Protein AF-A0AA38FAL7-F1 (afdb_monomer)

Radius of gyration: 20.17 Å; Cα contacts (8 Å, |Δi|>4): 8; chains: 1; bounding box: 55×26×43 Å

Mean predicted aligned error: 14.21 Å

InterPro domains:
  IPR013103 Reverse transcriptase, RNA-dependent DNA polymerase [PF07727] (1-59)

Organism: Taxus chinensis (NCBI:txid29808)

Secondary structure (DSSP, 8-state):
--TT--------HHHHHHHHHHHHHTTPPP-----S---------S----PPPTT-------

Solvent-accessible surface area (backbone atoms only — not comparable to full-atom values): 4641 Å² total; per-residue (Å²): 134,83,77,77,77,70,87,64,89,70,75,52,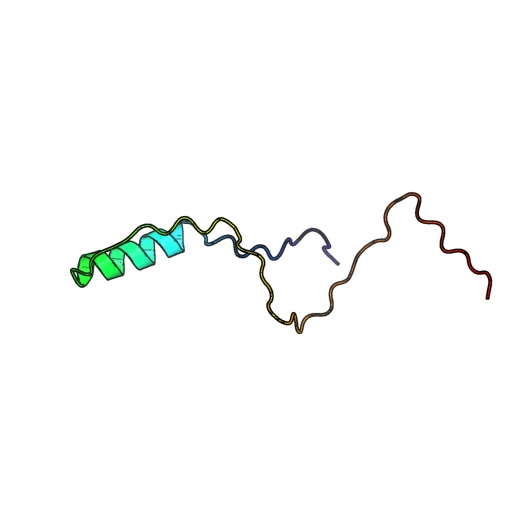66,69,58,54,52,51,52,50,51,51,31,60,75,69,69,49,89,85,79,91,77,87,74,91,70,86,72,82,87,62,90,73,92,67,88,81,77,79,81,83,62,93,85,72,75,81,80,85,79,126

Sequence (62 aa):
IDYSETFAPISKMDYVCLVLAIAASQGWPVYQMDVKSAFLHGDLQEEIYMEQPAGFVQDSSL

Foldseek 3Di:
DDLPPDPDPPPDVVVVVVVVVVCVVVVHDDDDDDPPDPPPPDDDPDDRDDDDDPPDDDPPDD

pLDDT: mean 72.5, std 15.04, range [46.88, 97.12]

Structure (mmCIF, N/CA/C/O backbone):
data_AF-A0AA38FAL7-F1
#
_entry.id   AF-A0AA38FAL7-F1
#
loop_
_atom_site.group_PDB
_atom_site.id
_atom_site.type_symbol
_atom_site.label_atom_id
_atom_site.label_alt_id
_atom_site.label_comp_id
_atom_site.label_asym_id
_atom_site.label_entity_id
_atom_site.label_seq_id
_atom_site.pdbx_PDB_ins_code
_atom_site.Cartn_x
_atom_site.Cartn_y
_atom_site.Cartn_z
_atom_site.occupancy
_atom_site.B_iso_or_equiv
_atom_site.auth_seq_id
_ato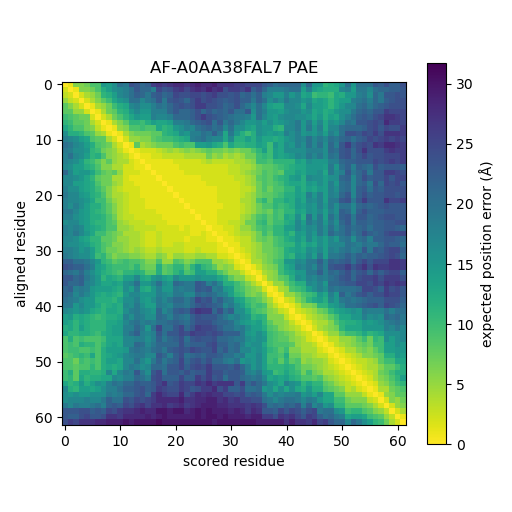m_site.auth_comp_id
_atom_site.auth_asym_id
_atom_site.auth_atom_id
_atom_site.pdbx_PDB_model_num
ATOM 1 N N . ILE A 1 1 ? 11.163 -19.017 -22.015 1.00 56.41 1 ILE A N 1
ATOM 2 C CA . ILE A 1 1 ? 11.416 -18.439 -20.678 1.00 56.41 1 ILE A CA 1
ATOM 3 C C . ILE A 1 1 ? 11.018 -16.984 -20.812 1.00 56.41 1 ILE A C 1
ATOM 5 O O . ILE A 1 1 ? 11.449 -16.365 -21.776 1.00 56.41 1 ILE A O 1
ATOM 9 N N . ASP A 1 2 ? 10.061 -16.523 -20.013 1.00 50.81 2 ASP A N 1
ATOM 10 C CA . ASP A 1 2 ? 9.532 -15.163 -20.118 1.00 50.81 2 ASP A CA 1
ATOM 11 C C . ASP A 1 2 ? 10.384 -14.249 -19.233 1.00 50.81 2 ASP A C 1
ATOM 13 O O . ASP A 1 2 ? 10.366 -14.357 -18.013 1.00 50.81 2 ASP A O 1
ATOM 17 N N . TYR A 1 3 ? 11.205 -13.416 -19.867 1.00 54.47 3 TYR A N 1
ATOM 18 C CA . TYR A 1 3 ? 12.165 -12.521 -19.214 1.00 54.47 3 TYR A CA 1
ATOM 19 C C . TYR A 1 3 ? 11.535 -11.175 -18.820 1.00 54.47 3 TYR A C 1
ATOM 21 O O . TYR A 1 3 ? 12.232 -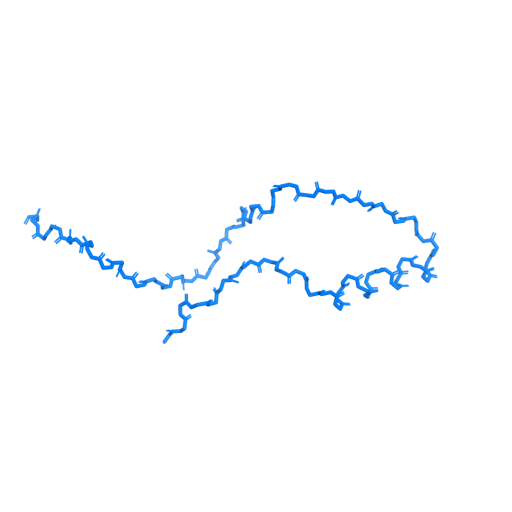10.274 -18.358 1.00 54.47 3 TYR A O 1
ATOM 29 N N . SER A 1 4 ? 10.230 -11.007 -19.062 1.00 56.25 4 SER A N 1
ATOM 30 C CA . SER A 1 4 ? 9.511 -9.746 -18.873 1.00 56.25 4 SER A CA 1
ATOM 31 C C . SER A 1 4 ? 8.787 -9.632 -17.528 1.00 56.25 4 SER A C 1
ATOM 33 O O . SER A 1 4 ? 8.271 -8.559 -17.201 1.00 56.25 4 SER A O 1
ATOM 35 N N . GLU A 1 5 ? 8.786 -10.692 -16.710 1.00 50.84 5 GLU A N 1
ATOM 36 C CA . GLU A 1 5 ? 8.249 -10.630 -15.351 1.00 50.84 5 GLU A CA 1
ATOM 37 C C . GLU A 1 5 ? 9.164 -9.786 -14.461 1.00 50.84 5 GLU A C 1
ATOM 39 O O . GLU A 1 5 ? 10.170 -10.218 -13.905 1.00 50.84 5 GLU A O 1
ATOM 44 N N . THR A 1 6 ? 8.801 -8.515 -14.334 1.00 52.41 6 THR A N 1
ATOM 45 C CA . THR A 1 6 ? 9.400 -7.618 -13.355 1.00 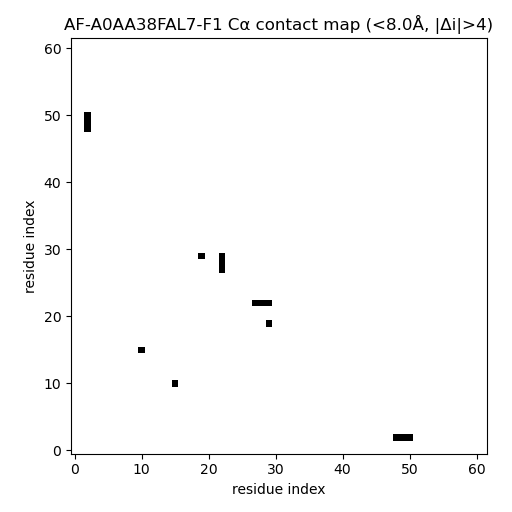52.41 6 THR A CA 1
ATOM 46 C C . THR A 1 6 ? 8.803 -7.962 -11.993 1.00 52.41 6 THR A C 1
ATOM 48 O O . THR A 1 6 ? 7.669 -7.581 -11.706 1.00 52.41 6 THR A O 1
ATOM 51 N N . PHE A 1 7 ? 9.565 -8.645 -11.132 1.00 55.41 7 PHE A N 1
ATOM 52 C CA . PHE A 1 7 ? 9.222 -8.910 -9.723 1.00 55.41 7 PHE A CA 1
ATOM 53 C C . PHE A 1 7 ? 9.304 -7.642 -8.854 1.00 55.41 7 PHE A C 1
ATOM 55 O O . PHE A 1 7 ? 9.842 -7.638 -7.747 1.00 55.41 7 PHE A O 1
ATOM 62 N N . ALA A 1 8 ? 8.776 -6.524 -9.351 1.00 54.62 8 ALA A N 1
ATOM 63 C CA . ALA A 1 8 ? 8.479 -5.395 -8.493 1.00 54.62 8 ALA A CA 1
ATOM 64 C C . ALA A 1 8 ? 7.319 -5.818 -7.574 1.00 54.62 8 ALA A C 1
ATOM 66 O O . ALA A 1 8 ? 6.346 -6.406 -8.055 1.00 54.62 8 ALA A O 1
ATOM 67 N N . PRO A 1 9 ? 7.369 -5.517 -6.267 1.00 54.16 9 PRO A N 1
ATOM 68 C CA . PRO A 1 9 ? 6.290 -5.819 -5.344 1.00 54.16 9 PRO A CA 1
ATOM 69 C C . PRO A 1 9 ? 5.201 -4.772 -5.580 1.00 54.16 9 PRO A C 1
ATOM 71 O O . PRO A 1 9 ? 5.020 -3.830 -4.810 1.00 54.16 9 PRO A O 1
ATOM 74 N N . ILE A 1 10 ? 4.513 -4.873 -6.712 1.00 54.03 10 ILE A N 1
ATOM 75 C CA . ILE A 1 10 ? 3.380 -4.016 -7.013 1.00 54.03 10 ILE A CA 1
ATOM 76 C C . ILE A 1 10 ? 2.236 -4.573 -6.177 1.00 54.03 10 ILE A C 1
ATOM 78 O O . ILE A 1 10 ? 1.552 -5.516 -6.576 1.00 54.03 10 ILE A O 1
ATOM 82 N N . SER A 1 11 ? 2.056 -4.020 -4.977 1.00 63.59 11 SER A N 1
ATOM 83 C CA . SER A 1 11 ? 0.857 -4.268 -4.181 1.00 63.59 11 SER A CA 1
ATOM 84 C C . SER A 1 11 ? -0.359 -3.991 -5.060 1.00 63.59 11 SER A C 1
ATOM 86 O O . SER A 1 11 ? -0.612 -2.846 -5.439 1.00 63.59 11 SER A O 1
ATOM 88 N N . LYS A 1 12 ? -1.105 -5.043 -5.421 1.00 72.06 12 LYS A N 1
ATOM 89 C CA . LYS A 1 12 ? -2.364 -4.875 -6.155 1.00 72.06 12 LYS A CA 1
ATOM 90 C C . LYS A 1 12 ? -3.308 -4.054 -5.279 1.00 72.06 12 LYS A C 1
ATOM 92 O O . LYS A 1 12 ? -3.385 -4.292 -4.072 1.00 72.06 12 LYS A O 1
ATOM 97 N N . MET A 1 13 ? -4.025 -3.105 -5.881 1.00 76.38 13 MET A N 1
ATOM 98 C CA . MET A 1 13 ? -4.935 -2.208 -5.155 1.00 76.38 13 MET A CA 1
ATOM 99 C C . MET A 1 13 ? -5.953 -2.988 -4.306 1.00 76.38 13 MET A C 1
ATOM 101 O O . MET A 1 13 ? -6.280 -2.572 -3.200 1.00 76.38 13 MET A O 1
ATOM 105 N N . ASP A 1 14 ? -6.356 -4.174 -4.765 1.00 78.94 14 ASP A N 1
ATOM 106 C CA . ASP A 1 14 ? -7.241 -5.093 -4.045 1.00 78.94 14 ASP A CA 1
ATOM 107 C C . ASP A 1 14 ? -6.718 -5.456 -2.644 1.00 78.94 14 ASP A C 1
ATOM 109 O O . ASP A 1 14 ? -7.487 -5.497 -1.683 1.00 78.94 14 ASP A O 1
ATOM 113 N N . TYR A 1 15 ? -5.403 -5.654 -2.490 1.00 85.06 15 TYR A N 1
ATOM 114 C CA . TYR A 1 15 ? -4.789 -5.925 -1.187 1.00 85.06 15 TYR A CA 1
ATOM 115 C C . TYR A 1 15 ? -4.766 -4.682 -0.299 1.00 85.06 15 TYR A C 1
ATOM 117 O O . TYR A 1 15 ? -4.990 -4.788 0.905 1.00 85.06 15 TYR A O 1
ATOM 125 N N . VAL A 1 16 ? -4.548 -3.501 -0.881 1.00 85.81 16 VAL A N 1
ATOM 126 C CA . VAL A 1 16 ? -4.621 -2.230 -0.146 1.00 85.81 16 VAL A CA 1
ATOM 127 C C . VAL A 1 16 ? -6.037 -2.027 0.393 1.00 85.81 16 VAL A C 1
ATOM 129 O O . VAL A 1 16 ? -6.214 -1.763 1.582 1.00 85.81 16 VAL A O 1
ATOM 132 N N . CYS A 1 17 ? -7.054 -2.230 -0.446 1.00 89.31 17 CYS A N 1
ATOM 133 C CA . CYS A 1 17 ? -8.457 -2.163 -0.046 1.00 89.31 17 CYS A CA 1
ATOM 134 C C . CYS A 1 17 ? -8.801 -3.185 1.046 1.00 89.31 17 CYS A C 1
ATOM 136 O O . CYS A 1 17 ? -9.491 -2.831 2.000 1.00 89.31 17 CYS A O 1
ATOM 138 N N . LEU A 1 18 ? -8.296 -4.420 0.952 1.00 92.62 18 LEU A N 1
ATOM 139 C CA . LEU A 1 18 ? -8.501 -5.448 1.977 1.00 92.62 18 LEU A CA 1
ATOM 140 C C . LEU A 1 18 ? -7.918 -5.029 3.333 1.00 92.62 18 LEU A C 1
ATOM 142 O O . LEU A 1 18 ? -8.603 -5.110 4.351 1.00 92.62 18 LEU A O 1
ATOM 146 N N . VAL A 1 19 ? -6.673 -4.548 3.353 1.00 91.06 19 VAL A N 1
ATOM 147 C CA . VAL A 1 19 ? -6.016 -4.085 4.586 1.00 91.06 19 VAL A CA 1
ATOM 148 C C . VAL A 1 19 ? -6.770 -2.901 5.193 1.00 91.06 19 VAL A C 1
ATOM 150 O O . VAL A 1 19 ? -6.997 -2.876 6.403 1.00 91.06 19 VAL A O 1
ATOM 153 N N . LEU A 1 20 ? -7.228 -1.956 4.366 1.00 92.25 20 LEU A N 1
ATOM 154 C CA . LEU A 1 20 ? -8.041 -0.824 4.818 1.00 92.25 20 LEU A CA 1
ATOM 155 C C . LEU A 1 20 ? -9.398 -1.265 5.381 1.00 92.25 20 LEU A C 1
ATOM 157 O O . LEU A 1 20 ? -9.824 -0.738 6.406 1.00 92.25 20 LEU A O 1
ATOM 161 N N . ALA A 1 21 ? -10.062 -2.243 4.760 1.00 94.56 21 ALA A N 1
ATOM 162 C CA . ALA A 1 21 ? -11.324 -2.789 5.257 1.00 94.56 21 ALA A CA 1
ATOM 163 C C . ALA A 1 21 ? -11.151 -3.453 6.632 1.00 94.56 21 ALA A C 1
ATOM 165 O O . ALA A 1 21 ? -11.967 -3.241 7.530 1.00 94.56 21 ALA A O 1
ATOM 166 N N . ILE A 1 22 ? -10.058 -4.198 6.828 1.00 95.75 22 ILE A N 1
ATOM 167 C CA . ILE A 1 22 ? -9.715 -4.797 8.123 1.00 95.75 22 ILE A CA 1
ATOM 168 C C . ILE A 1 22 ? -9.459 -3.699 9.159 1.00 95.75 22 ILE A C 1
ATOM 170 O O . ILE A 1 2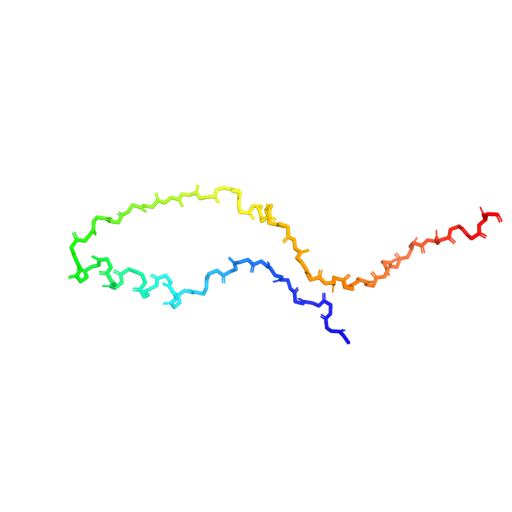2 ? -10.069 -3.728 10.228 1.00 95.75 22 ILE A O 1
ATOM 174 N N . ALA A 1 23 ? -8.629 -2.705 8.838 1.00 95.62 23 ALA A N 1
ATOM 175 C CA . ALA A 1 23 ? -8.337 -1.597 9.744 1.00 95.62 23 ALA A CA 1
ATOM 176 C C . ALA A 1 23 ? -9.612 -0.838 10.151 1.00 95.62 23 ALA A C 1
ATOM 178 O O . ALA A 1 23 ? -9.826 -0.592 11.336 1.00 95.62 23 ALA A O 1
ATOM 179 N N . ALA A 1 24 ? -10.504 -0.554 9.197 1.00 95.44 24 ALA A N 1
ATOM 180 C CA . ALA A 1 24 ? -11.791 0.080 9.465 1.00 95.44 24 ALA A CA 1
ATOM 181 C C . ALA A 1 24 ? -12.690 -0.784 10.366 1.00 95.44 24 ALA A C 1
ATOM 183 O O . ALA A 1 24 ? -13.292 -0.265 11.303 1.00 95.44 24 ALA A O 1
ATOM 184 N N . SER A 1 25 ? -12.743 -2.101 10.129 1.00 97.06 25 SER A N 1
ATOM 185 C CA . SER A 1 25 ? -13.545 -3.028 10.943 1.00 97.06 25 SER A CA 1
ATOM 186 C C . SER A 1 25 ? -13.069 -3.127 12.395 1.00 97.06 25 SER A C 1
ATOM 188 O O . SER A 1 25 ? -13.878 -3.340 13.294 1.00 97.06 25 SER A O 1
ATOM 190 N N . GLN A 1 26 ? -11.769 -2.935 12.630 1.00 96.38 26 GLN A N 1
ATOM 191 C CA . GLN A 1 26 ? -11.160 -2.998 13.959 1.00 96.38 26 GLN A CA 1
ATOM 192 C C . GLN A 1 26 ? -10.984 -1.617 14.609 1.00 96.38 26 GLN A C 1
ATOM 194 O O . GLN A 1 26 ? -10.446 -1.522 15.711 1.00 96.38 26 GLN A O 1
ATOM 199 N N . GLY A 1 27 ? -11.425 -0.543 13.942 1.00 95.56 27 GLY A N 1
ATOM 200 C CA . GLY A 1 27 ? -11.246 0.829 14.420 1.00 95.56 27 GLY A CA 1
ATOM 201 C C . GLY A 1 27 ? -9.777 1.247 14.530 1.00 95.56 27 GLY A C 1
ATOM 202 O O . GLY A 1 27 ? -9.437 2.096 15.353 1.00 95.56 27 GLY A O 1
ATOM 203 N N . TRP A 1 28 ? -8.891 0.631 13.746 1.00 97.12 28 TRP A N 1
ATOM 204 C CA . TRP A 1 28 ? -7.466 0.924 13.784 1.00 97.12 28 TRP A CA 1
ATOM 205 C C . TRP A 1 28 ? -7.158 2.253 13.091 1.00 97.12 28 TRP A C 1
ATOM 207 O O . TRP A 1 28 ? -7.663 2.511 11.994 1.00 97.12 28 TRP A O 1
ATOM 217 N N . PRO A 1 29 ? -6.299 3.095 13.687 1.00 91.25 29 PRO A N 1
ATOM 218 C CA . PRO A 1 29 ? -5.835 4.297 13.022 1.00 91.25 29 PRO A CA 1
ATOM 219 C C . PRO A 1 29 ? -4.956 3.921 11.823 1.00 91.25 29 PRO A C 1
ATOM 221 O O . PRO A 1 29 ? -4.026 3.122 11.937 1.00 91.25 29 PRO A O 1
ATOM 224 N N . VAL A 1 30 ? -5.253 4.513 10.666 1.00 91.69 30 VAL A N 1
ATOM 225 C CA . VAL A 1 30 ? -4.478 4.329 9.436 1.00 91.69 30 VAL A CA 1
ATOM 226 C C . VA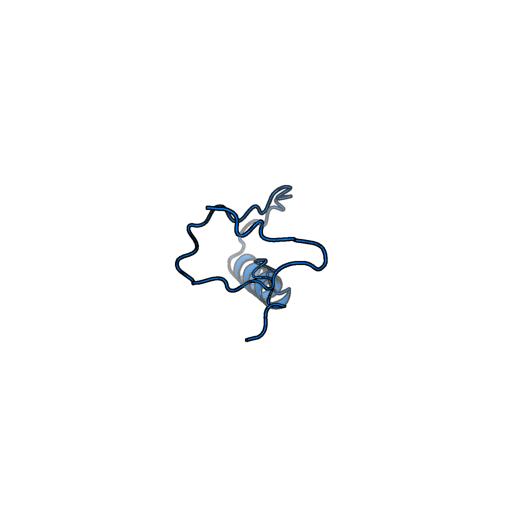L A 1 30 ? -3.593 5.550 9.225 1.00 91.69 30 VAL A C 1
ATOM 228 O O . VAL A 1 30 ? -4.079 6.680 9.194 1.00 91.69 30 VAL A O 1
ATOM 231 N N . TYR A 1 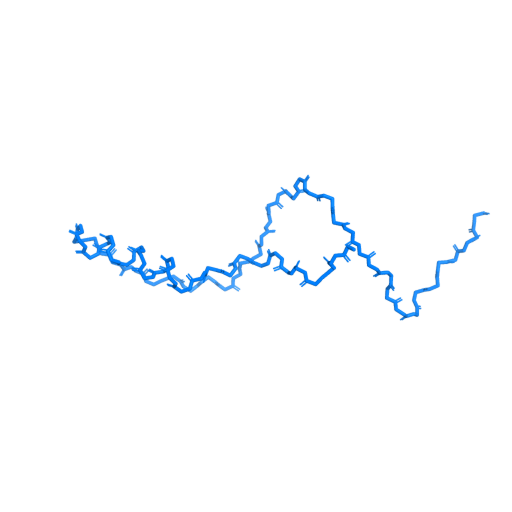31 ? -2.298 5.313 9.036 1.00 88.38 31 TYR A N 1
ATOM 232 C CA . TYR A 1 31 ? -1.313 6.346 8.734 1.00 88.38 31 TYR A CA 1
ATOM 233 C C . TYR A 1 31 ? -0.735 6.103 7.341 1.00 88.38 31 TYR A C 1
ATOM 235 O O . TYR A 1 31 ? -0.442 4.966 6.975 1.00 88.38 31 TYR A O 1
ATOM 243 N N . GLN A 1 32 ? -0.571 7.168 6.559 1.00 82.56 32 GLN A N 1
ATOM 244 C CA . GLN A 1 32 ? 0.092 7.085 5.260 1.00 82.56 32 GLN A CA 1
ATOM 245 C C . GLN A 1 32 ? 1.609 7.149 5.455 1.00 82.56 32 GLN A C 1
ATOM 247 O O . GLN A 1 32 ? 2.107 8.017 6.170 1.00 82.56 32 GLN A O 1
ATOM 252 N N . MET A 1 33 ? 2.338 6.242 4.806 1.00 73.50 33 MET A N 1
ATOM 253 C CA . MET A 1 33 ? 3.798 6.241 4.764 1.00 73.50 33 MET A CA 1
ATOM 254 C C . MET A 1 33 ? 4.239 6.353 3.303 1.00 73.50 33 MET A C 1
ATOM 256 O O . MET A 1 33 ? 3.983 5.451 2.510 1.00 73.50 33 MET A O 1
ATOM 260 N N . ASP A 1 34 ? 4.877 7.469 2.946 1.00 72.31 34 ASP A N 1
ATOM 261 C CA . ASP A 1 34 ? 5.506 7.654 1.635 1.00 72.31 34 ASP A CA 1
ATOM 262 C C . ASP A 1 34 ? 6.850 6.911 1.619 1.00 72.31 34 ASP A C 1
ATOM 264 O O . ASP A 1 34 ? 7.860 7.397 2.136 1.00 72.31 34 ASP A O 1
ATOM 268 N N . VAL A 1 35 ? 6.859 5.686 1.092 1.00 63.22 35 VAL A N 1
ATOM 269 C CA . VAL A 1 35 ? 8.086 4.892 0.962 1.00 63.22 35 VAL A CA 1
ATOM 270 C C . V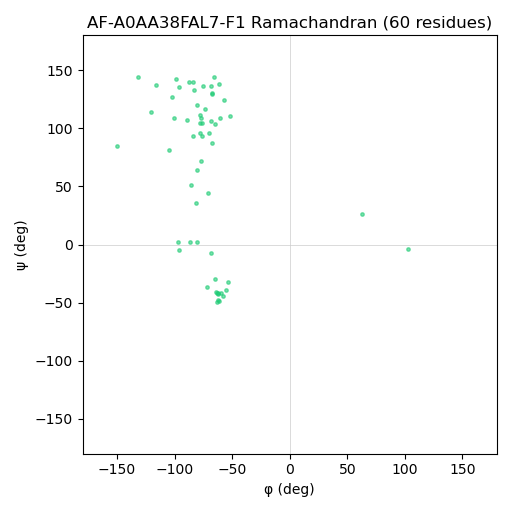AL A 1 35 ? 8.792 5.306 -0.328 1.00 63.22 35 VAL A C 1
ATOM 272 O O . VAL A 1 35 ? 8.529 4.771 -1.400 1.00 63.22 35 VAL A O 1
ATOM 275 N N . LYS A 1 36 ? 9.725 6.259 -0.223 1.00 64.19 36 LYS A N 1
ATOM 276 C CA . LYS A 1 36 ? 10.497 6.771 -1.373 1.00 64.19 36 LYS A CA 1
ATOM 277 C C . LYS A 1 36 ? 11.488 5.776 -1.986 1.00 64.19 36 LYS A C 1
ATOM 279 O O . LYS A 1 36 ? 12.077 6.069 -3.022 1.00 64.19 36 LYS A O 1
ATOM 284 N N . SER A 1 37 ? 11.689 4.610 -1.377 1.00 54.50 37 SER A N 1
ATOM 285 C CA . SER A 1 37 ? 12.620 3.602 -1.880 1.00 54.50 37 SER A CA 1
ATOM 286 C C . SER A 1 37 ? 12.160 2.190 -1.515 1.00 54.50 37 SER A C 1
ATOM 288 O O . SER A 1 37 ? 12.611 1.615 -0.527 1.00 54.50 37 SER A O 1
ATOM 290 N N . ALA A 1 38 ? 11.280 1.599 -2.320 1.00 56.50 38 ALA A N 1
ATOM 291 C CA . ALA A 1 38 ? 11.090 0.150 -2.311 1.00 56.50 38 ALA A CA 1
ATOM 292 C C . ALA A 1 38 ? 12.210 -0.507 -3.141 1.00 56.50 38 ALA A C 1
ATOM 294 O O . ALA A 1 38 ? 11.965 -1.081 -4.197 1.00 56.50 38 ALA A O 1
ATOM 295 N N . PHE A 1 39 ? 13.463 -0.376 -2.692 1.00 56.25 39 PHE A N 1
ATOM 296 C CA . PHE A 1 39 ? 14.521 -1.276 -3.147 1.00 56.25 39 PHE A CA 1
ATOM 297 C C . PHE A 1 39 ? 14.325 -2.586 -2.388 1.00 56.25 39 PHE A C 1
ATOM 299 O O . PHE A 1 39 ? 14.543 -2.643 -1.179 1.00 56.25 39 PHE A O 1
ATOM 306 N N . LEU A 1 40 ? 13.873 -3.629 -3.083 1.00 57.66 40 LEU A N 1
ATOM 307 C CA . LEU A 1 40 ? 13.854 -4.983 -2.542 1.00 57.66 40 LEU A CA 1
ATOM 308 C C . LEU A 1 40 ? 15.303 -5.459 -2.380 1.00 57.66 40 LEU A C 1
ATOM 310 O O . LEU A 1 40 ? 15.867 -6.070 -3.278 1.00 57.66 40 LEU A O 1
ATOM 314 N N . HIS A 1 41 ? 15.920 -5.160 -1.239 1.00 52.22 41 HIS A N 1
ATOM 315 C CA . HIS A 1 41 ? 17.186 -5.770 -0.826 1.00 52.22 41 HIS A CA 1
ATOM 316 C C . HIS A 1 41 ? 16.899 -7.099 -0.110 1.00 52.22 41 HIS A C 1
ATOM 318 O O . HIS A 1 41 ? 17.273 -7.300 1.042 1.00 52.22 41 HIS A O 1
ATOM 324 N N . GLY A 1 42 ? 16.110 -7.955 -0.760 1.00 64.00 42 GLY A N 1
ATOM 325 C CA . GLY A 1 42 ? 15.880 -9.325 -0.322 1.00 64.00 42 GLY A CA 1
ATOM 326 C C . GLY A 1 42 ? 16.825 -10.239 -1.082 1.00 64.00 42 GLY A C 1
ATOM 327 O O . GLY A 1 42 ? 16.972 -10.078 -2.293 1.00 64.00 42 GLY A O 1
ATOM 328 N N . ASP A 1 43 ? 17.457 -11.182 -0.387 1.00 63.94 43 ASP A N 1
ATOM 329 C CA . ASP A 1 43 ? 18.213 -12.242 -1.047 1.00 63.94 43 ASP A CA 1
ATOM 330 C C . ASP A 1 43 ? 17.252 -13.036 -1.937 1.00 63.94 43 ASP A C 1
ATOM 332 O O . ASP A 1 43 ? 16.365 -13.744 -1.451 1.00 63.94 43 ASP A O 1
ATOM 336 N N . LEU A 1 44 ? 17.388 -12.876 -3.252 1.00 69.50 44 LEU A N 1
ATOM 337 C CA . LEU A 1 44 ? 16.577 -13.612 -4.205 1.00 69.50 44 LEU A CA 1
ATOM 338 C C . LEU A 1 44 ? 17.138 -15.033 -4.315 1.00 69.50 44 LEU A C 1
ATOM 340 O O . LEU A 1 44 ? 18.242 -15.234 -4.813 1.00 69.50 44 LEU A O 1
ATOM 344 N N . GLN A 1 45 ? 16.380 -16.020 -3.836 1.00 67.62 45 GLN A N 1
ATOM 345 C CA . GLN A 1 45 ? 16.744 -17.441 -3.936 1.00 67.62 45 GLN A CA 1
ATOM 346 C C . GLN A 1 45 ? 16.417 -18.056 -5.308 1.00 67.62 45 GLN A C 1
ATOM 348 O O . GLN A 1 45 ? 16.616 -19.251 -5.510 1.00 67.62 45 GLN A O 1
ATOM 353 N N . GLU A 1 46 ? 15.894 -17.257 -6.237 1.00 68.88 46 GLU A N 1
ATOM 354 C CA . GLU A 1 46 ? 15.454 -17.696 -7.558 1.00 68.88 46 GLU A CA 1
ATOM 355 C C . GLU A 1 46 ? 16.522 -17.419 -8.624 1.00 68.88 46 GLU A C 1
ATOM 357 O O . GLU A 1 46 ? 17.206 -16.393 -8.607 1.00 68.88 46 GLU A O 1
ATOM 362 N N . GLU A 1 47 ? 16.663 -18.349 -9.570 1.00 68.12 47 GLU A N 1
ATOM 363 C CA . GLU A 1 47 ? 17.597 -18.233 -10.688 1.00 68.12 47 GLU A CA 1
ATOM 364 C C . GLU A 1 47 ? 17.013 -17.292 -11.753 1.00 68.12 47 GLU A C 1
ATOM 366 O O . GLU A 1 47 ? 16.089 -17.649 -12.486 1.00 68.12 47 GLU A O 1
ATOM 371 N N . ILE A 1 48 ? 17.537 -16.065 -11.830 1.00 68.44 48 ILE A N 1
ATOM 372 C CA . ILE A 1 48 ? 17.155 -15.110 -12.875 1.00 68.44 48 ILE A CA 1
ATOM 373 C C . ILE A 1 48 ? 17.917 -15.449 -14.155 1.00 68.44 48 ILE A C 1
ATOM 375 O O . ILE A 1 48 ? 19.145 -15.356 -14.208 1.00 68.44 48 ILE A O 1
ATOM 379 N N . TYR A 1 49 ? 17.185 -15.742 -15.224 1.00 72.00 49 TYR A N 1
ATOM 380 C CA . TYR A 1 49 ? 17.742 -15.739 -16.570 1.00 72.00 49 TYR A CA 1
ATOM 381 C C . TYR A 1 49 ? 17.631 -14.317 -17.144 1.00 72.00 49 TYR A C 1
ATOM 383 O O . TYR A 1 49 ? 16.611 -13.661 -16.958 1.00 72.00 49 TYR A O 1
ATOM 391 N N . MET A 1 50 ? 18.648 -13.837 -17.865 1.00 72.44 50 MET A N 1
ATOM 392 C CA . MET A 1 50 ? 18.591 -12.592 -18.649 1.00 72.44 50 MET A CA 1
ATOM 393 C C . MET A 1 50 ? 19.143 -12.829 -20.057 1.00 72.44 50 MET A C 1
ATOM 395 O O . MET A 1 50 ? 20.093 -13.593 -20.226 1.00 72.44 50 MET A O 1
ATOM 399 N N . GLU A 1 51 ? 18.560 -12.172 -21.062 1.00 75.31 51 GLU A N 1
ATOM 400 C CA . GLU A 1 51 ? 19.129 -12.132 -22.411 1.00 75.31 51 GLU A CA 1
ATOM 401 C C . GLU A 1 51 ? 20.188 -11.028 -22.496 1.00 75.31 51 GLU A C 1
ATOM 403 O O . GLU A 1 51 ? 20.038 -9.939 -21.936 1.00 75.31 51 GLU A O 1
ATOM 408 N N . GLN A 1 52 ? 21.288 -11.319 -23.184 1.00 80.06 52 GLN A N 1
ATOM 409 C CA . GLN A 1 52 ? 22.368 -10.363 -23.363 1.00 80.06 52 GLN A CA 1
ATOM 410 C C . GLN A 1 52 ? 21.904 -9.197 -24.256 1.00 80.06 52 GLN A C 1
ATOM 412 O O . GLN A 1 52 ? 21.387 -9.436 -25.348 1.00 80.06 52 GLN A O 1
ATOM 417 N N . PRO A 1 53 ? 22.099 -7.931 -23.841 1.00 78.50 53 PRO A N 1
ATOM 418 C CA . PRO A 1 53 ? 21.663 -6.790 -24.633 1.00 78.50 53 PRO A CA 1
ATOM 419 C C . PRO A 1 53 ? 22.436 -6.694 -25.953 1.00 78.50 53 PRO A C 1
ATOM 421 O O . PRO A 1 53 ? 23.640 -6.957 -26.018 1.00 78.50 53 PRO A O 1
ATOM 424 N N . ALA A 1 54 ? 21.742 -6.257 -27.007 1.00 80.38 54 ALA A N 1
ATOM 425 C CA . ALA A 1 54 ? 22.341 -6.045 -28.319 1.00 80.38 54 ALA A CA 1
ATOM 426 C C . ALA A 1 54 ? 23.516 -5.052 -28.230 1.00 80.38 54 ALA A C 1
ATOM 428 O O . ALA A 1 54 ? 23.356 -3.928 -27.756 1.00 80.38 54 ALA A O 1
ATOM 429 N N . GLY A 1 55 ? 24.697 -5.471 -28.692 1.00 75.81 55 GLY A N 1
ATOM 430 C CA . GLY A 1 55 ? 25.927 -4.673 -28.642 1.00 75.81 55 GLY A CA 1
ATOM 431 C C . GLY A 1 55 ? 26.909 -5.069 -27.537 1.00 75.81 55 GLY A C 1
ATOM 432 O O . GLY A 1 55 ? 28.018 -4.539 -27.510 1.00 75.81 55 GLY A O 1
ATOM 433 N N . PHE A 1 56 ? 26.561 -6.020 -26.666 1.00 75.56 56 PHE A N 1
ATOM 434 C CA . PHE A 1 56 ? 27.562 -6.668 -25.825 1.00 75.56 56 PHE A CA 1
ATOM 435 C C . PHE A 1 56 ? 28.389 -7.635 -26.678 1.00 75.56 56 PHE A C 1
ATOM 437 O O . PHE A 1 56 ? 27.870 -8.601 -27.231 1.00 75.56 56 PHE A O 1
ATOM 444 N N . VAL A 1 57 ? 29.686 -7.367 -26.793 1.00 75.12 57 VAL A N 1
ATOM 445 C CA . VAL A 1 57 ? 30.650 -8.289 -27.391 1.00 75.12 57 VAL A CA 1
ATOM 446 C C . VAL A 1 57 ? 31.361 -8.965 -26.231 1.00 75.12 57 VAL A C 1
ATOM 448 O O . VAL A 1 57 ? 32.120 -8.318 -25.512 1.00 75.12 57 VAL A O 1
ATOM 451 N N . GLN A 1 58 ? 31.091 -10.251 -26.015 1.00 69.62 58 GLN A N 1
ATOM 452 C CA . GLN A 1 58 ? 31.922 -11.040 -25.116 1.00 69.62 58 GLN A CA 1
ATOM 453 C C . GLN A 1 58 ? 33.286 -11.183 -25.791 1.00 69.62 58 GLN A C 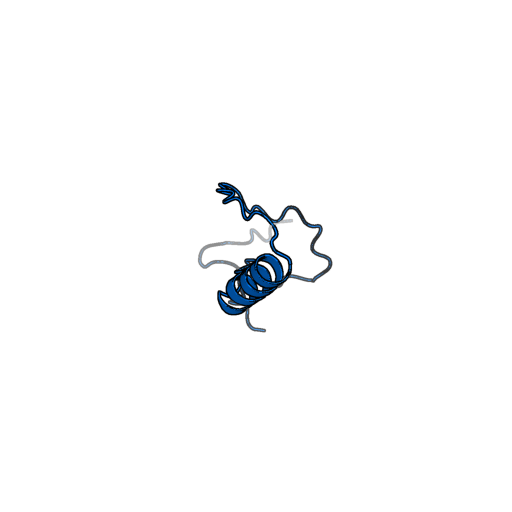1
ATOM 455 O O . GLN A 1 58 ? 33.405 -11.902 -26.781 1.00 69.62 58 GLN A O 1
ATOM 460 N N . ASP A 1 59 ? 34.298 -10.468 -25.301 1.00 68.25 59 ASP A N 1
ATOM 461 C CA . ASP A 1 59 ? 35.668 -10.710 -25.741 1.00 68.25 59 ASP A CA 1
ATOM 462 C C . ASP A 1 59 ? 36.048 -12.125 -25.290 1.00 68.25 59 ASP A C 1
ATOM 464 O O . ASP A 1 59 ? 36.242 -12.397 -24.105 1.00 68.25 59 ASP A O 1
ATOM 468 N N . SER A 1 60 ? 36.054 -13.062 -26.235 1.00 62.75 60 SER A N 1
ATOM 469 C CA . SER A 1 60 ? 36.382 -14.469 -26.013 1.00 62.75 60 SER A CA 1
ATOM 470 C C . SER A 1 60 ? 37.895 -14.700 -25.989 1.00 62.75 60 SER A C 1
ATOM 472 O O . SER A 1 60 ? 38.368 -15.723 -26.480 1.00 62.75 60 SER A O 1
ATOM 474 N N . SER A 1 61 ? 38.652 -13.743 -25.456 1.00 53.81 61 SER A N 1
ATOM 475 C CA . SER A 1 61 ? 40.107 -13.802 -25.352 1.00 53.81 61 SER A CA 1
ATOM 476 C C . SER A 1 61 ? 40.510 -14.100 -23.907 1.00 53.81 61 SER A C 1
ATOM 478 O O . SER A 1 61 ? 40.836 -13.199 -23.134 1.00 53.81 61 SER A O 1
ATOM 480 N N . LEU A 1 62 ? 40.458 -15.386 -23.549 1.00 46.88 62 LEU A N 1
ATOM 481 C CA . LEU A 1 62 ? 41.367 -15.981 -22.565 1.00 46.88 62 LEU A CA 1
ATOM 482 C C . LEU A 1 62 ? 42.492 -16.692 -23.320 1.00 46.88 62 LEU A C 1
ATOM 484 O O . LEU A 1 62 ? 42.169 -17.389 -24.309 1.00 46.88 62 LEU A O 1
#